Protein AF-F4PM77-F1 (afdb_monomer)

Foldseek 3Di:
DQDAEEEAECEADELVNVLVVLQPHQNHQYYAYAQYHYDPVSVVVSCVVRHVNHNYYHPPRHPPD

Structure (mmCIF, N/CA/C/O backbone):
data_AF-F4PM77-F1
#
_entry.id   AF-F4PM77-F1
#
loop_
_atom_site.group_PDB
_atom_site.id
_atom_site.type_symbol
_atom_site.label_atom_id
_atom_site.label_alt_id
_atom_site.label_comp_id
_atom_site.label_asym_id
_atom_site.label_entity_id
_atom_site.label_seq_id
_atom_site.pdbx_PDB_ins_code
_atom_site.Cartn_x
_atom_site.Cartn_y
_atom_site.Cartn_z
_atom_site.occupancy
_atom_site.B_iso_or_equiv
_atom_site.auth_seq_id
_atom_site.auth_comp_id
_atom_site.auth_asym_id
_atom_site.auth_atom_id
_atom_site.pdbx_PDB_model_num
ATOM 1 N N . MET A 1 1 ? -12.672 -12.158 10.963 1.00 55.00 1 MET A N 1
ATOM 2 C CA . MET A 1 1 ? -11.209 -12.375 10.975 1.00 55.00 1 MET A CA 1
ATOM 3 C C . MET A 1 1 ? -10.572 -11.013 10.740 1.00 55.00 1 MET A C 1
ATOM 5 O O . MET A 1 1 ? -10.908 -10.395 9.741 1.00 55.00 1 MET A O 1
ATOM 9 N N . THR A 1 2 ? -9.789 -10.481 11.680 1.00 72.56 2 THR A N 1
ATOM 10 C CA . THR A 1 2 ? -9.251 -9.111 11.567 1.00 72.56 2 THR A CA 1
ATOM 11 C C . THR A 1 2 ? -7.841 -9.177 11.004 1.00 72.56 2 THR A C 1
ATOM 13 O O . THR A 1 2 ? -6.914 -9.577 11.708 1.00 72.56 2 THR A O 1
ATOM 16 N N . ILE A 1 3 ? -7.684 -8.827 9.731 1.00 80.25 3 ILE A N 1
ATOM 17 C CA . ILE A 1 3 ? -6.373 -8.763 9.083 1.00 80.25 3 ILE A CA 1
ATOM 18 C C . ILE A 1 3 ? -5.701 -7.455 9.502 1.00 80.25 3 ILE A C 1
ATOM 20 O O . ILE A 1 3 ? -6.288 -6.383 9.378 1.00 80.25 3 ILE A O 1
ATOM 24 N N . LYS A 1 4 ? -4.492 -7.569 10.062 1.00 85.00 4 LYS A N 1
ATOM 25 C CA . LYS A 1 4 ? -3.698 -6.438 10.576 1.00 85.00 4 LYS A CA 1
ATOM 26 C C . LYS A 1 4 ? -2.486 -6.104 9.707 1.00 85.00 4 LYS A C 1
ATOM 28 O O . LYS A 1 4 ? -1.937 -5.017 9.848 1.00 85.00 4 LYS A O 1
ATOM 33 N N . SER A 1 5 ? -2.067 -7.025 8.844 1.00 86.38 5 SER A N 1
ATOM 34 C CA . SER A 1 5 ? -0.906 -6.862 7.974 1.00 86.38 5 SER A CA 1
ATOM 35 C C . SER A 1 5 ? -1.182 -7.478 6.606 1.00 86.38 5 SER A C 1
ATOM 37 O O . SER A 1 5 ? -1.827 -8.528 6.531 1.00 86.38 5 SER A O 1
ATOM 39 N N . LEU A 1 6 ? -0.702 -6.818 5.555 1.00 86.81 6 LEU A N 1
ATOM 40 C CA . LEU A 1 6 ? -0.732 -7.280 4.171 1.00 86.81 6 LEU A CA 1
ATOM 41 C C . LEU A 1 6 ? 0.674 -7.220 3.584 1.00 86.81 6 LEU A C 1
ATOM 43 O O . LEU A 1 6 ? 1.422 -6.273 3.826 1.00 86.81 6 LEU A O 1
ATOM 47 N N . SER A 1 7 ? 1.004 -8.222 2.778 1.00 87.19 7 SER A N 1
ATOM 48 C CA . SER A 1 7 ? 2.255 -8.271 2.034 1.00 87.19 7 SER A CA 1
ATOM 49 C C . SER A 1 7 ? 1.966 -8.642 0.587 1.00 87.19 7 SER A C 1
ATOM 51 O O . SER A 1 7 ? 1.258 -9.615 0.315 1.00 87.19 7 SER A O 1
ATOM 53 N N . PHE A 1 8 ? 2.497 -7.836 -0.325 1.00 85.12 8 PHE A N 1
ATOM 54 C CA . PHE A 1 8 ? 2.403 -8.022 -1.763 1.00 85.12 8 PHE A CA 1
ATOM 55 C C . PHE A 1 8 ? 3.810 -8.224 -2.318 1.00 85.12 8 PHE A C 1
ATOM 57 O O . PHE A 1 8 ? 4.690 -7.392 -2.104 1.00 85.12 8 PHE A O 1
ATOM 64 N N . THR A 1 9 ? 4.016 -9.312 -3.056 1.00 86.31 9 THR A N 1
ATOM 65 C CA . THR A 1 9 ? 5.325 -9.650 -3.621 1.00 86.31 9 THR A CA 1
ATOM 66 C C . THR A 1 9 ? 5.171 -9.995 -5.094 1.00 86.31 9 THR A C 1
ATOM 68 O O . THR A 1 9 ? 4.393 -10.886 -5.437 1.00 86.31 9 THR A O 1
ATOM 71 N N . ARG A 1 10 ? 5.942 -9.335 -5.970 1.00 81.06 10 ARG A N 1
ATOM 72 C CA . ARG A 1 10 ? 5.950 -9.593 -7.428 1.00 81.06 10 ARG A CA 1
ATOM 73 C C . ARG A 1 10 ? 4.579 -9.441 -8.095 1.00 81.06 10 ARG A C 1
ATOM 75 O O . ARG A 1 10 ? 4.235 -10.202 -9.000 1.00 81.06 10 ARG A O 1
ATOM 82 N N . LEU A 1 11 ? 3.795 -8.463 -7.653 1.00 78.25 11 LEU A N 1
ATOM 83 C CA . LEU A 1 11 ? 2.489 -8.153 -8.224 1.00 78.25 11 LEU A CA 1
ATOM 84 C C . LEU A 1 11 ? 2.564 -6.868 -9.047 1.00 78.25 11 LEU A C 1
ATOM 86 O O . LEU A 1 11 ? 3.177 -5.884 -8.645 1.00 78.25 11 LEU A O 1
ATOM 90 N N . LYS A 1 12 ? 1.912 -6.861 -10.209 1.00 79.25 12 LYS A N 1
ATOM 91 C CA . LYS A 1 12 ? 1.630 -5.614 -10.919 1.00 79.25 12 LYS A CA 1
ATOM 92 C C . LYS A 1 12 ? 0.336 -5.055 -10.343 1.00 79.25 12 LYS A C 1
ATOM 94 O O . LYS A 1 12 ? -0.719 -5.656 -10.540 1.00 79.25 12 LYS A O 1
ATOM 99 N N . LEU A 1 13 ? 0.426 -3.959 -9.598 1.00 75.19 13 LEU A N 1
ATOM 100 C CA . LEU A 1 13 ? -0.708 -3.389 -8.882 1.00 75.19 13 LEU A CA 1
ATOM 101 C C . LEU A 1 13 ? -1.253 -2.229 -9.715 1.00 75.19 13 LEU A C 1
ATOM 103 O O . LEU A 1 13 ? -0.691 -1.138 -9.730 1.00 75.19 13 LEU A O 1
ATOM 107 N N . LYS A 1 14 ? -2.344 -2.471 -10.444 1.00 77.19 14 LYS A N 1
ATOM 108 C CA . LYS A 1 14 ? -3.119 -1.379 -11.041 1.00 77.19 14 LYS A CA 1
ATOM 109 C C . LYS A 1 14 ? -4.025 -0.769 -9.975 1.00 77.19 14 LYS A C 1
ATOM 111 O O . LYS A 1 14 ? -4.547 -1.487 -9.125 1.00 77.19 14 LYS A O 1
ATOM 116 N N . SER A 1 15 ? -4.248 0.538 -10.054 1.00 73.38 15 SER A N 1
ATOM 117 C CA . SER A 1 15 ? -4.982 1.324 -9.054 1.00 73.38 15 SER A CA 1
ATOM 118 C C . SER A 1 15 ? -6.383 0.765 -8.754 1.00 73.38 15 SER A C 1
ATOM 120 O O . SER A 1 15 ? -6.776 0.647 -7.595 1.00 73.38 15 SER A O 1
ATOM 122 N N . GLU A 1 16 ? -7.126 0.331 -9.776 1.00 75.19 16 GLU A N 1
ATOM 123 C CA . GLU A 1 16 ? -8.465 -0.254 -9.594 1.00 75.19 16 GLU A CA 1
ATOM 124 C C . GLU A 1 16 ? -8.431 -1.622 -8.897 1.00 75.19 16 GLU A C 1
ATOM 126 O O . GLU A 1 16 ? -9.222 -1.871 -7.985 1.00 75.19 16 GLU A O 1
ATOM 131 N N . ASP A 1 17 ? -7.473 -2.477 -9.267 1.00 76.81 17 ASP A N 1
ATOM 132 C CA . ASP A 1 17 ? -7.298 -3.802 -8.666 1.00 76.81 17 ASP A CA 1
ATOM 133 C C . ASP A 1 17 ? -6.891 -3.680 -7.192 1.00 76.81 17 ASP A C 1
ATOM 135 O O . ASP A 1 17 ? -7.413 -4.386 -6.328 1.00 76.81 17 ASP A O 1
ATOM 139 N N . LEU A 1 18 ? -5.997 -2.736 -6.883 1.00 75.44 18 LEU A N 1
ATOM 140 C CA . LEU A 1 18 ? -5.540 -2.481 -5.522 1.00 75.44 18 LEU A CA 1
ATOM 141 C C . LEU A 1 18 ? -6.676 -1.962 -4.635 1.00 75.44 18 LEU A C 1
ATOM 143 O O . LEU A 1 18 ? -6.844 -2.429 -3.511 1.00 75.44 18 LEU A O 1
ATOM 147 N N . ARG A 1 19 ? -7.485 -1.028 -5.146 1.00 78.94 19 ARG A N 1
ATOM 148 C CA . ARG A 1 19 ? -8.652 -0.505 -4.431 1.00 78.94 19 ARG A CA 1
ATOM 149 C C . ARG A 1 19 ? -9.629 -1.618 -4.071 1.00 78.94 19 ARG A C 1
ATOM 151 O O . ARG A 1 19 ? -10.008 -1.715 -2.910 1.00 78.94 19 ARG A O 1
ATOM 158 N N . LEU A 1 20 ? -9.989 -2.473 -5.029 1.00 76.12 20 LEU A N 1
ATOM 159 C CA . LEU A 1 20 ? -10.892 -3.605 -4.788 1.00 76.12 20 LEU A CA 1
ATOM 160 C C . LEU A 1 20 ? -10.328 -4.592 -3.762 1.00 76.12 20 LEU A C 1
ATOM 162 O O . LEU A 1 20 ? -11.082 -5.139 -2.959 1.00 76.12 20 LEU A O 1
ATOM 166 N 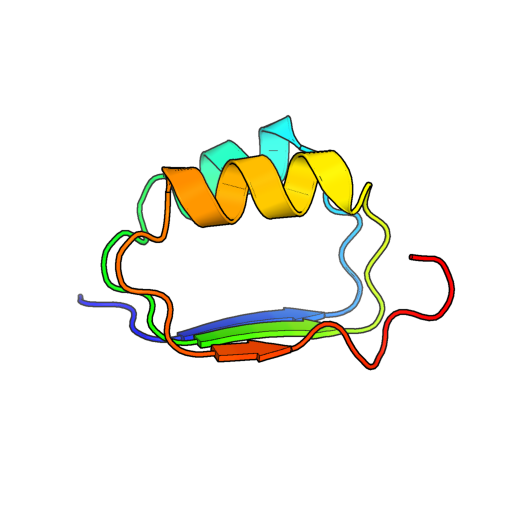N . GLN A 1 21 ? -9.010 -4.808 -3.761 1.00 73.31 21 GLN A N 1
ATOM 167 C CA . GLN A 1 21 ? -8.379 -5.672 -2.767 1.00 73.31 21 GLN A CA 1
ATOM 168 C C . GLN A 1 21 ? -8.314 -5.031 -1.380 1.00 73.31 21 GLN A C 1
ATOM 170 O O . GLN A 1 21 ? -8.488 -5.737 -0.393 1.00 73.31 21 GLN A O 1
ATOM 175 N N . LEU A 1 22 ? -8.094 -3.718 -1.281 1.00 77.25 22 LEU A N 1
ATOM 176 C CA . LEU A 1 22 ? -7.941 -3.009 -0.007 1.00 77.25 22 LEU A CA 1
ATOM 177 C C . LEU A 1 22 ? -9.266 -2.583 0.647 1.00 77.25 22 LEU A C 1
ATOM 179 O O . LEU A 1 22 ? -9.282 -2.372 1.859 1.00 77.25 22 LEU A O 1
ATOM 183 N N . ASP A 1 23 ? -10.377 -2.523 -0.096 1.00 76.00 23 ASP A N 1
ATOM 184 C CA . ASP A 1 23 ? -11.698 -2.068 0.391 1.00 76.00 23 ASP A CA 1
ATOM 185 C C . ASP A 1 23 ? -12.257 -2.906 1.569 1.00 76.00 23 ASP A C 1
ATOM 187 O O . ASP A 1 23 ? -13.132 -2.470 2.313 1.00 76.00 23 ASP A O 1
ATOM 191 N N . GLY A 1 24 ? -11.702 -4.098 1.817 1.00 72.56 24 GLY A N 1
ATOM 192 C CA . GLY A 1 24 ? -12.046 -4.954 2.961 1.00 72.56 24 GLY A CA 1
ATOM 193 C C . GLY A 1 24 ? -11.099 -4.867 4.168 1.00 72.56 24 GLY A C 1
ATOM 194 O O . GLY A 1 24 ? -11.347 -5.510 5.191 1.00 72.56 24 GLY A O 1
ATOM 195 N N . TYR A 1 25 ? -10.006 -4.105 4.080 1.00 81.31 25 TYR A N 1
ATOM 196 C CA . TYR A 1 25 ? -8.869 -4.191 5.003 1.00 81.31 25 TYR A CA 1
ATOM 197 C C . TYR A 1 25 ? -8.669 -2.934 5.868 1.00 81.31 25 TYR A C 1
ATOM 199 O O . TYR A 1 25 ? -7.549 -2.502 6.133 1.00 81.31 25 TYR A O 1
ATO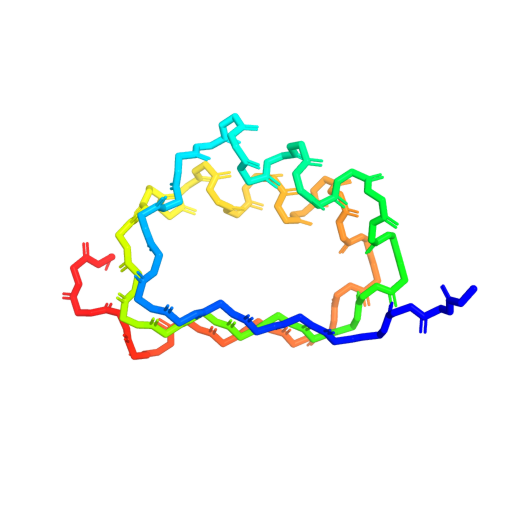M 207 N N . GLN A 1 26 ? -9.761 -2.386 6.407 1.00 81.25 26 GLN A N 1
ATOM 208 C CA . GLN A 1 26 ? -9.757 -1.130 7.182 1.00 81.25 26 GLN A CA 1
ATOM 209 C C . GLN A 1 26 ? -8.965 -1.163 8.506 1.00 81.25 26 GLN A C 1
ATOM 211 O O . GLN A 1 26 ? -8.677 -0.118 9.089 1.00 81.25 26 GLN A O 1
ATOM 216 N N . ASN A 1 27 ? -8.605 -2.351 9.002 1.00 86.06 27 ASN A N 1
ATOM 217 C CA . ASN A 1 27 ? -7.845 -2.535 10.248 1.00 86.06 27 ASN A CA 1
ATOM 218 C C . ASN A 1 27 ? -6.354 -2.829 10.018 1.00 86.06 27 ASN A C 1
ATOM 220 O O . ASN A 1 27 ? -5.650 -3.218 10.957 1.00 86.06 27 ASN A O 1
ATOM 224 N N . VAL A 1 28 ? -5.876 -2.697 8.781 1.00 89.94 28 VAL A N 1
ATOM 225 C CA . VAL A 1 28 ? -4.470 -2.924 8.461 1.00 89.94 28 VAL A CA 1
ATOM 226 C C . VAL A 1 28 ? -3.612 -1.816 9.052 1.00 89.94 28 VAL A C 1
ATOM 228 O O . VAL A 1 28 ? -3.873 -0.634 8.855 1.00 89.94 28 VAL A O 1
ATOM 231 N N . LYS A 1 29 ? -2.577 -2.244 9.773 1.00 92.94 29 LYS A N 1
ATOM 232 C CA . LYS A 1 29 ? -1.542 -1.403 10.374 1.00 92.94 29 LYS A CA 1
ATOM 233 C C . LYS A 1 29 ? -0.241 -1.454 9.590 1.00 92.94 29 LYS A C 1
ATOM 235 O O . LYS A 1 29 ? 0.543 -0.519 9.663 1.00 92.94 29 LYS A O 1
ATOM 240 N N . THR A 1 30 ? -0.021 -2.522 8.828 1.00 92.69 30 THR A N 1
ATOM 241 C CA . THR A 1 30 ? 1.221 -2.725 8.084 1.00 92.69 30 THR A CA 1
ATOM 242 C C . THR A 1 30 ? 0.932 -3.163 6.657 1.00 92.69 30 THR A C 1
ATOM 244 O O . THR A 1 30 ? 0.220 -4.143 6.441 1.00 92.69 30 THR A O 1
ATOM 247 N N . ILE A 1 31 ? 1.513 -2.458 5.693 1.00 91.56 31 ILE A N 1
ATOM 248 C CA . ILE A 1 31 ? 1.545 -2.852 4.286 1.00 91.56 31 ILE A CA 1
ATOM 249 C C . ILE A 1 31 ? 3.006 -2.941 3.873 1.00 91.56 31 ILE A C 1
ATOM 251 O O . ILE A 1 31 ? 3.769 -1.995 4.058 1.00 91.56 31 ILE A O 1
ATOM 255 N N . ILE A 1 32 ? 3.379 -4.085 3.313 1.00 93.12 32 ILE A N 1
ATOM 256 C CA . ILE A 1 32 ? 4.692 -4.309 2.717 1.00 93.12 32 ILE A CA 1
ATOM 257 C C . ILE A 1 32 ? 4.475 -4.609 1.239 1.00 93.12 32 ILE A C 1
ATOM 259 O O . ILE A 1 32 ? 3.700 -5.503 0.889 1.00 93.12 32 ILE A O 1
ATOM 263 N N . VAL A 1 33 ? 5.145 -3.858 0.376 1.00 90.94 33 VAL A N 1
ATOM 264 C CA . VAL A 1 33 ? 5.102 -4.041 -1.070 1.00 90.94 33 VAL A CA 1
ATOM 265 C C . VAL A 1 33 ? 6.521 -4.242 -1.567 1.00 90.94 33 VAL A C 1
ATOM 267 O O . VAL A 1 33 ? 7.366 -3.365 -1.418 1.00 90.94 33 VAL A O 1
ATOM 270 N N . GLU A 1 34 ? 6.781 -5.391 -2.176 1.00 92.69 34 GLU A N 1
ATOM 271 C CA . GLU A 1 34 ? 8.112 -5.770 -2.640 1.00 92.69 34 GLU A CA 1
ATOM 272 C C . GLU A 1 34 ? 8.053 -6.235 -4.093 1.00 92.69 34 GLU A C 1
ATOM 274 O O . GLU A 1 34 ? 7.226 -7.066 -4.489 1.00 92.69 34 GLU A O 1
ATOM 279 N N . ARG A 1 35 ? 8.988 -5.744 -4.902 1.00 90.94 35 ARG A N 1
ATOM 280 C CA . ARG A 1 35 ? 9.195 -6.117 -6.307 1.00 90.94 35 ARG A CA 1
ATOM 281 C C . ARG A 1 35 ? 7.932 -6.001 -7.152 1.00 90.94 35 ARG 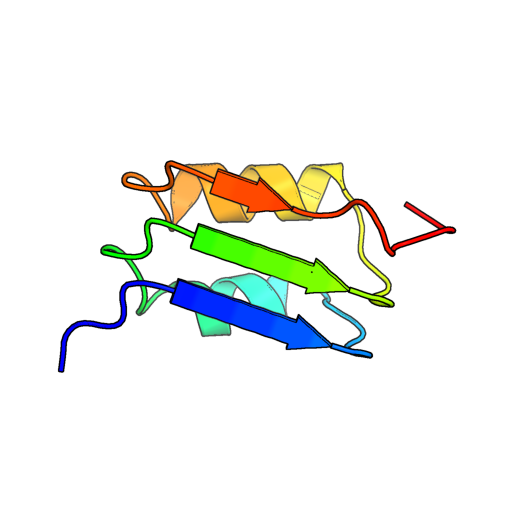A C 1
ATOM 283 O O . ARG A 1 35 ? 7.701 -6.822 -8.039 1.00 90.94 35 ARG A O 1
ATOM 290 N N . CYS A 1 36 ? 7.102 -5.023 -6.840 1.00 88.31 36 CYS A N 1
ATOM 291 C CA . CYS A 1 36 ? 5.870 -4.711 -7.530 1.00 88.31 36 CYS A CA 1
ATOM 292 C C . CYS A 1 36 ? 6.076 -3.555 -8.516 1.00 88.31 36 CYS A C 1
ATOM 294 O O . CYS A 1 36 ? 7.061 -2.821 -8.461 1.00 88.31 36 CYS A O 1
ATOM 296 N N . ASP A 1 37 ? 5.127 -3.429 -9.438 1.00 88.38 37 ASP A N 1
ATOM 297 C CA . ASP A 1 37 ? 5.064 -2.364 -10.442 1.00 88.38 37 ASP A CA 1
ATOM 298 C C . ASP A 1 37 ? 3.729 -1.632 -10.272 1.00 88.38 37 ASP A C 1
ATOM 300 O O . ASP A 1 37 ? 2.671 -2.264 -10.403 1.00 88.38 37 ASP A O 1
ATOM 304 N N . PHE A 1 38 ? 3.785 -0.350 -9.904 1.00 87.75 38 PHE A N 1
ATOM 305 C CA . PHE A 1 38 ? 2.624 0.498 -9.632 1.00 87.75 38 PHE A CA 1
ATOM 306 C C . PHE A 1 38 ? 2.955 1.987 -9.741 1.00 87.75 38 PHE A C 1
ATOM 308 O O . PHE A 1 38 ? 4.108 2.388 -9.611 1.00 87.75 38 PHE A O 1
ATOM 315 N N . ASP A 1 39 ? 1.922 2.806 -9.943 1.00 90.06 39 ASP A N 1
ATOM 316 C CA . ASP A 1 39 ? 2.037 4.258 -9.825 1.00 90.06 39 ASP A CA 1
ATOM 317 C C . ASP A 1 39 ? 2.003 4.659 -8.344 1.00 90.06 39 ASP A C 1
ATOM 319 O O . ASP A 1 39 ? 1.049 4.344 -7.623 1.00 90.06 39 ASP A O 1
ATOM 323 N N . LEU A 1 40 ? 3.060 5.326 -7.874 1.00 89.00 40 LEU A N 1
ATOM 324 C CA . LEU A 1 40 ? 3.206 5.695 -6.466 1.00 89.00 40 LEU A CA 1
ATOM 325 C C . LEU A 1 40 ? 2.090 6.631 -5.990 1.00 89.00 40 LEU A C 1
ATOM 327 O O . LEU A 1 40 ? 1.624 6.517 -4.856 1.00 89.00 40 LEU A O 1
ATOM 331 N N . LEU A 1 41 ? 1.676 7.569 -6.838 1.00 90.62 41 LEU A N 1
ATOM 332 C CA . LEU A 1 41 ? 0.742 8.632 -6.484 1.00 90.62 41 LEU A CA 1
ATOM 333 C C . LEU A 1 41 ? -0.661 8.052 -6.292 1.00 90.62 41 LE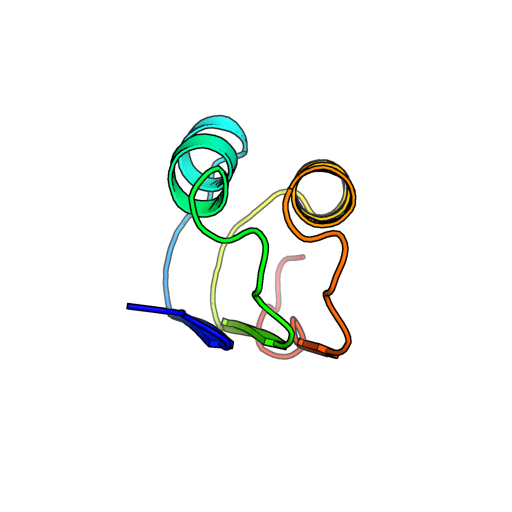U A C 1
ATOM 335 O O . LEU A 1 41 ? -1.298 8.289 -5.261 1.00 90.62 41 LEU A O 1
ATOM 339 N N . ASP A 1 42 ? -1.086 7.207 -7.228 1.00 89.06 42 ASP A N 1
ATOM 340 C CA . ASP A 1 42 ? -2.333 6.454 -7.128 1.00 89.06 42 ASP A CA 1
ATOM 341 C C . ASP A 1 42 ? -2.323 5.490 -5.936 1.00 89.06 42 ASP A C 1
ATOM 343 O O . ASP A 1 42 ? -3.294 5.424 -5.177 1.00 89.06 42 ASP A O 1
ATOM 347 N N . PHE A 1 43 ? -1.222 4.758 -5.737 1.00 88.62 43 PHE A N 1
ATOM 348 C CA . PHE A 1 43 ? -1.081 3.824 -4.621 1.00 88.62 43 PHE A CA 1
ATOM 349 C C . PHE A 1 43 ? -1.242 4.542 -3.276 1.00 88.62 43 PHE A C 1
ATOM 351 O O . PHE A 1 43 ? -2.029 4.115 -2.427 1.00 88.62 43 PHE A O 1
ATOM 358 N N . MET A 1 44 ? -0.566 5.680 -3.100 1.00 90.31 44 MET A N 1
ATOM 359 C CA . MET A 1 44 ? -0.667 6.494 -1.888 1.00 90.31 44 MET A CA 1
ATOM 360 C C . MET A 1 44 ? -2.078 7.057 -1.675 1.00 90.31 44 MET A C 1
ATOM 362 O O . MET A 1 44 ? -2.569 7.072 -0.540 1.00 90.31 44 MET A O 1
ATOM 366 N N . LEU A 1 45 ? -2.766 7.475 -2.742 1.00 90.56 45 LEU A N 1
ATOM 367 C CA . LEU A 1 45 ? -4.157 7.932 -2.666 1.00 90.56 45 LEU A CA 1
ATOM 368 C C . LEU A 1 45 ? -5.085 6.814 -2.164 1.00 90.56 45 LEU A C 1
ATOM 370 O O . LEU A 1 45 ? -5.927 7.034 -1.291 1.00 90.56 45 LEU A O 1
ATOM 374 N N . ILE A 1 46 ? -4.915 5.599 -2.684 1.00 89.00 46 ILE A N 1
ATOM 375 C CA . ILE A 1 46 ? -5.735 4.447 -2.302 1.00 89.00 46 ILE A CA 1
ATOM 376 C C . ILE A 1 46 ? -5.471 4.065 -0.848 1.00 89.00 46 ILE A C 1
ATOM 378 O O . ILE A 1 46 ? -6.415 3.926 -0.071 1.00 89.00 46 ILE A O 1
ATOM 382 N N . VAL A 1 47 ? -4.200 3.930 -0.467 1.00 89.50 47 VAL A N 1
ATOM 383 C CA . VAL A 1 47 ? -3.809 3.521 0.885 1.00 89.50 47 VAL A CA 1
ATOM 384 C C . VAL A 1 47 ? -4.291 4.529 1.928 1.00 89.50 47 VAL A C 1
ATOM 386 O O . VAL A 1 47 ? -4.881 4.128 2.929 1.00 89.50 47 VAL A O 1
ATOM 389 N N . SER A 1 48 ? -4.122 5.829 1.677 1.00 88.94 48 SER A N 1
ATOM 390 C CA . SER A 1 48 ? -4.607 6.876 2.590 1.00 88.94 48 SER A CA 1
ATOM 391 C C . SER A 1 48 ? -6.133 6.897 2.7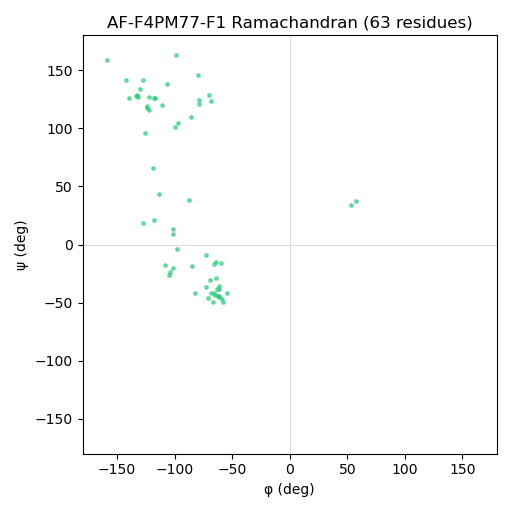34 1.00 88.94 48 SER A C 1
ATOM 393 O O . SER A 1 48 ? -6.641 7.250 3.796 1.00 88.94 48 SER A O 1
ATOM 395 N N . THR A 1 49 ? -6.866 6.480 1.698 1.00 88.81 49 THR A N 1
ATOM 396 C CA . THR A 1 49 ? -8.334 6.433 1.718 1.00 88.81 49 THR A CA 1
ATOM 397 C C . THR A 1 49 ? -8.869 5.169 2.397 1.00 88.81 49 THR A C 1
ATOM 399 O O . THR A 1 49 ? -9.845 5.235 3.142 1.00 88.81 49 THR A O 1
ATOM 402 N N . LEU A 1 50 ? -8.262 4.009 2.133 1.00 88.31 50 LEU A N 1
ATOM 403 C CA . LEU A 1 50 ? -8.821 2.700 2.505 1.00 88.31 50 LEU A CA 1
ATOM 404 C C . LEU A 1 50 ? -8.182 2.085 3.753 1.00 88.31 50 LEU A C 1
ATOM 406 O O . LEU A 1 50 ? -8.787 1.221 4.390 1.00 88.31 50 LEU A O 1
ATOM 410 N N . CYS A 1 51 ? -6.982 2.529 4.130 1.00 89.81 51 CYS A N 1
ATOM 411 C CA . CYS A 1 51 ? -6.238 2.019 5.279 1.00 89.81 51 CYS A CA 1
ATOM 412 C C . CYS A 1 51 ? -6.005 3.136 6.315 1.00 89.81 51 CYS A C 1
ATOM 414 O O . CYS A 1 51 ? -4.861 3.507 6.577 1.00 89.81 51 CYS A O 1
ATOM 416 N N . PRO A 1 52 ? -7.066 3.672 6.952 1.00 89.38 52 PRO A N 1
ATOM 417 C CA . PRO A 1 52 ? -6.960 4.819 7.864 1.00 89.38 52 PRO A CA 1
ATOM 418 C C . PRO A 1 52 ? -6.162 4.523 9.144 1.00 89.38 52 PRO A C 1
ATOM 420 O O . PRO A 1 52 ? -5.752 5.446 9.840 1.00 89.38 52 PRO A O 1
ATOM 423 N N . ASN A 1 53 ? -5.951 3.243 9.462 1.00 90.44 53 ASN A N 1
ATOM 424 C CA . ASN A 1 53 ? -5.202 2.783 10.631 1.00 90.44 53 ASN A CA 1
ATOM 425 C C . ASN A 1 53 ? -3.768 2.345 10.290 1.00 90.44 53 ASN A C 1
ATOM 427 O O . ASN A 1 53 ? -3.138 1.661 11.099 1.00 90.44 53 ASN A O 1
ATOM 431 N N . LEU A 1 54 ? -3.268 2.676 9.094 1.00 91.38 54 LEU A N 1
ATOM 432 C CA . LEU A 1 54 ? -1.938 2.263 8.670 1.00 91.38 54 LEU A CA 1
ATOM 433 C C . LEU A 1 54 ? -0.860 2.971 9.499 1.00 91.38 54 LEU A C 1
ATOM 435 O O . LEU A 1 54 ? -0.784 4.195 9.539 1.00 91.38 54 LEU A O 1
ATOM 439 N N . GLU A 1 55 ? -0.004 2.182 10.134 1.00 95.12 55 GLU A N 1
ATOM 440 C CA . GLU A 1 55 ? 1.122 2.643 10.949 1.00 95.12 55 GLU A CA 1
ATOM 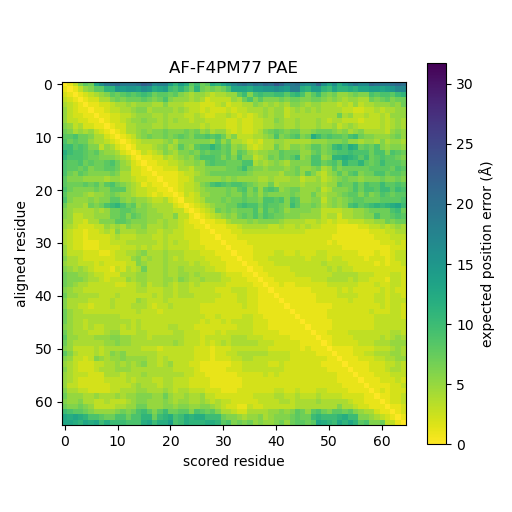441 C C . GLU A 1 55 ? 2.457 2.457 10.214 1.00 95.12 55 GLU A C 1
ATOM 443 O O . GLU A 1 55 ? 3.426 3.163 10.480 1.00 95.12 55 GLU A O 1
ATOM 448 N N . THR A 1 56 ? 2.539 1.494 9.294 1.00 94.81 56 THR A N 1
ATOM 449 C CA . THR A 1 56 ? 3.770 1.145 8.580 1.00 94.81 56 THR A CA 1
ATOM 450 C C . THR A 1 56 ? 3.477 0.849 7.116 1.00 94.81 56 THR A C 1
ATOM 452 O O . THR A 1 56 ? 2.659 -0.016 6.803 1.00 94.81 56 THR A O 1
ATOM 455 N N . LEU A 1 57 ? 4.190 1.539 6.229 1.00 92.94 57 LEU A N 1
ATOM 456 C CA . LEU A 1 57 ? 4.229 1.264 4.800 1.00 92.94 57 LEU A CA 1
ATOM 457 C C . LEU A 1 57 ? 5.686 1.047 4.387 1.00 92.94 57 LEU A C 1
ATOM 459 O O . LEU A 1 57 ? 6.493 1.966 4.509 1.00 92.94 57 LEU A O 1
ATOM 463 N N . ASP A 1 58 ? 6.006 -0.146 3.899 1.00 94.25 58 ASP A N 1
ATOM 464 C CA . ASP 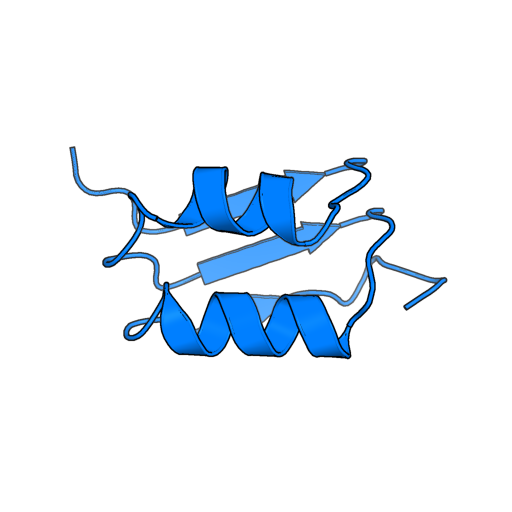A 1 58 ? 7.311 -0.456 3.316 1.00 94.25 58 ASP A CA 1
ATOM 465 C C . ASP A 1 58 ? 7.160 -0.684 1.812 1.00 94.25 58 ASP A C 1
ATOM 467 O O . ASP A 1 58 ? 6.412 -1.562 1.381 1.00 94.25 58 ASP A O 1
ATOM 471 N N . ILE A 1 59 ? 7.857 0.134 1.024 1.00 92.12 59 ILE A N 1
ATOM 472 C CA . ILE A 1 59 ? 7.925 0.041 -0.440 1.00 92.12 59 ILE A CA 1
ATOM 473 C C . ILE A 1 59 ? 9.380 0.015 -0.937 1.00 92.12 59 ILE A C 1
ATOM 475 O O . ILE A 1 59 ? 9.643 0.309 -2.102 1.00 92.12 59 ILE A O 1
ATOM 479 N N . SER A 1 60 ? 10.339 -0.298 -0.061 1.00 90.12 60 SER A N 1
ATOM 480 C CA . SER A 1 60 ? 11.771 -0.133 -0.335 1.00 90.12 60 SER A CA 1
ATOM 481 C C . SER A 1 60 ? 12.336 -1.099 -1.387 1.00 90.12 60 SER A C 1
ATOM 483 O O . SER A 1 60 ? 13.233 -0.710 -2.133 1.00 90.12 60 SER A O 1
ATOM 485 N N . ASP A 1 61 ? 11.795 -2.318 -1.519 1.00 91.75 61 ASP A N 1
ATOM 486 C CA . ASP A 1 61 ? 12.225 -3.302 -2.534 1.00 91.75 61 ASP A CA 1
ATOM 487 C C . ASP A 1 61 ? 11.485 -3.127 -3.876 1.00 91.75 61 ASP A C 1
ATOM 489 O O . ASP A 1 61 ? 11.123 -4.109 -4.522 1.00 91.75 61 ASP A O 1
ATOM 493 N N . ASN A 1 62 ? 11.215 -1.892 -4.315 1.00 88.25 62 ASN A N 1
ATOM 494 C CA . ASN A 1 62 ? 10.615 -1.63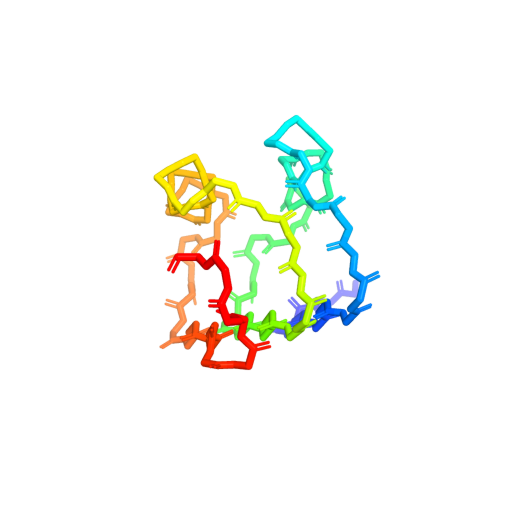1 -5.627 1.00 88.25 62 ASN A CA 1
ATOM 495 C C . ASN A 1 62 ? 11.464 -0.639 -6.446 1.00 88.25 62 ASN A C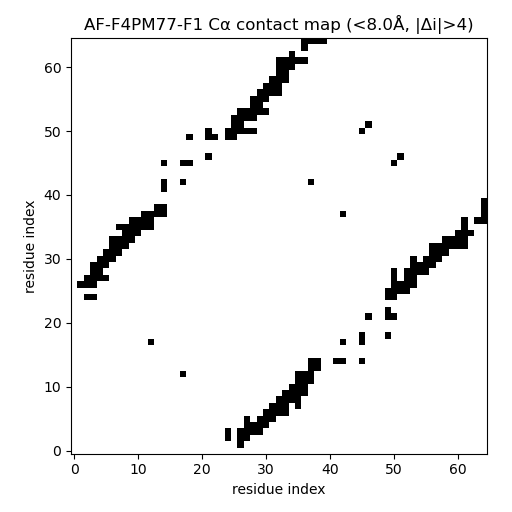 1
ATOM 497 O O . ASN A 1 62 ? 11.321 0.571 -6.300 1.00 88.25 62 ASN A O 1
ATOM 501 N N . PRO A 1 63 ? 12.350 -1.126 -7.331 1.00 81.12 63 PRO A N 1
ATOM 502 C CA . PRO A 1 63 ? 13.373 -0.293 -7.972 1.00 81.12 63 PRO A CA 1
ATOM 503 C C . PRO A 1 63 ? 12.855 0.677 -9.048 1.00 81.12 63 PRO A C 1
ATOM 505 O O . PRO A 1 63 ? 13.632 1.494 -9.531 1.00 81.12 63 PRO A O 1
ATOM 508 N N . ASN A 1 64 ? 11.587 0.566 -9.456 1.00 75.44 64 ASN A N 1
ATOM 509 C CA . ASN A 1 64 ? 11.014 1.301 -10.592 1.00 75.44 64 ASN A CA 1
ATOM 510 C C . ASN A 1 64 ? 9.865 2.240 -10.185 1.00 75.44 64 ASN A C 1
ATOM 512 O O . ASN A 1 64 ? 9.020 2.553 -11.022 1.00 75.44 64 ASN A O 1
ATOM 516 N N . ILE A 1 65 ? 9.809 2.620 -8.908 1.00 69.56 65 ILE A N 1
ATOM 517 C CA . ILE A 1 65 ? 8.737 3.428 -8.310 1.00 69.56 65 ILE A CA 1
ATOM 518 C C . ILE A 1 65 ? 9.229 4.840 -8.035 1.00 69.56 65 ILE A C 1
ATOM 520 O O . ILE A 1 65 ? 10.400 4.971 -7.611 1.00 69.56 65 ILE A O 1
#

Solvent-accessible surface area (backbone atoms only — not comparable to full-atom values): 3736 Å² total; per-residue (Å²): 136,87,57,44,66,50,76,47,69,69,42,76,47,50,63,69,62,47,42,69,66,38,72,80,37,53,62,20,29,34,42,39,41,31,55,43,50,50,58,64,68,56,49,52,54,44,44,64,70,39,27,77,52,56,77,44,79,45,57,84,57,27,95,86,103

Radius of gyration: 10.83 Å; Cα contacts (8 Å, |Δi|>4): 110; chains: 1; bounding box: 25×21×23 Å

Mean predicted aligned error: 4.29 Å

Secondary structure (DSSP, 8-state):
----EEEEES-B--HHHHHHHHTT-TT--EEEEES-B--HHHHHHHHHHH-TT--EEE-TT-TT-

Organism: Cavenderia fasciculata (NCBI:txid261658)

pLDDT: mean 84.89, std 7.74, range [55.0, 95.12]

Sequence (65 aa):
MTIKSLSFTRLKLKSEDLRLQLDGYQNVKTIIVERCDFDLLDFMLIVSTLCPNLETLDISDNPNI

Nearest PDB structures (foldseek):
  2p1n-assembly3_B  TM=7.984E-01  e=2.231E-01  Arabidopsis thaliana
  4kxf-assembly11_D  TM=5.809E-01  e=1.918E+00  Mus musculus
  8k7m-assembly1_A  TM=5.314E-01  e=3.183E+00  synthetic construct
  4kxf-assembly4_F  TM=5.178E-01  e=2.633E+00  Mus musculus
  4kxf-assembly6_L  TM=4.333E-01  e=5.626E+00  Mus musculus